Protein AF-A0A3G9J4X0-F1 (afdb_monomer_lite)

Secondary structure (DSSP, 8-state):
--HHHHHHHHHHHHHHHHHHHHHHHHHHHHHHTT--HHHHHHHHHHHHHHHHHHHHHHHTT--

Sequence (63 aa):
MNKHDEQRRRDLVKTLAKAKEQAEIAYLYLVTNEGDPEETMNAKQVLGNIDSALEQLGAAEQS

Structure (mmCIF, N/CA/C/O backbone):
data_AF-A0A3G9J4X0-F1
#
_entry.id   AF-A0A3G9J4X0-F1
#
loop_
_atom_site.group_PDB
_atom_site.id
_atom_site.type_symbol
_atom_site.label_atom_id
_atom_site.label_alt_id
_atom_site.label_comp_id
_atom_site.label_asym_id
_atom_site.label_entity_id
_atom_site.label_seq_id
_atom_site.pdbx_PDB_ins_code
_atom_site.Cartn_x
_atom_site.Cartn_y
_atom_site.Cartn_z
_atom_site.occupancy
_atom_site.B_iso_or_equiv
_atom_si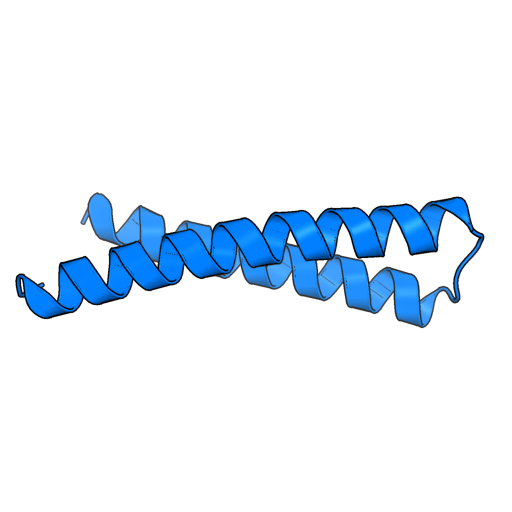te.auth_seq_id
_atom_site.auth_comp_id
_atom_site.auth_asym_id
_atom_site.auth_atom_id
_atom_site.pdbx_PDB_model_num
ATOM 1 N N . MET A 1 1 ? -10.484 -2.865 23.583 1.00 70.50 1 MET A N 1
ATOM 2 C CA . MET A 1 1 ? -9.680 -1.693 23.166 1.00 70.50 1 MET A CA 1
ATOM 3 C C . MET A 1 1 ? -10.290 -0.459 23.827 1.00 70.50 1 MET A C 1
ATOM 5 O O . MET A 1 1 ? -11.509 -0.416 23.918 1.00 70.50 1 MET A O 1
ATOM 9 N N . ASN A 1 2 ? -9.520 0.478 24.399 1.00 85.94 2 ASN A N 1
ATOM 10 C CA . ASN A 1 2 ? -10.140 1.698 24.947 1.00 85.94 2 ASN A CA 1
ATOM 11 C C . ASN A 1 2 ? -10.451 2.694 23.805 1.00 85.94 2 ASN A C 1
ATOM 13 O O . ASN A 1 2 ? -9.937 2.549 22.697 1.00 85.94 2 ASN A O 1
ATOM 17 N N . LYS A 1 3 ? -11.265 3.730 24.060 1.00 81.88 3 LYS A N 1
ATOM 18 C CA . LYS A 1 3 ? -11.651 4.711 23.022 1.00 81.88 3 LYS A CA 1
ATOM 19 C C . LYS A 1 3 ? -10.452 5.398 22.349 1.00 81.88 3 LYS A C 1
ATOM 21 O O . LYS A 1 3 ? -10.528 5.737 21.170 1.00 81.88 3 LYS A O 1
ATOM 26 N N . HIS A 1 4 ? -9.358 5.614 23.082 1.00 87.06 4 HIS A N 1
ATOM 27 C CA . HIS A 1 4 ? -8.140 6.206 22.531 1.00 87.06 4 HIS A CA 1
ATOM 28 C C . HIS A 1 4 ? -7.394 5.226 21.624 1.00 87.06 4 HIS A C 1
ATOM 30 O O . HIS A 1 4 ? -6.925 5.630 20.565 1.00 87.06 4 HIS A O 1
ATOM 36 N N . ASP A 1 5 ? -7.317 3.955 22.004 1.00 87.94 5 ASP A N 1
ATOM 37 C CA . ASP A 1 5 ? -6.689 2.901 21.209 1.00 87.94 5 ASP A CA 1
ATOM 38 C C . ASP A 1 5 ? -7.477 2.645 19.915 1.00 87.94 5 ASP A C 1
ATOM 40 O O . ASP A 1 5 ? -6.885 2.510 18.847 1.00 87.94 5 ASP A O 1
ATOM 44 N N . GLU A 1 6 ? -8.812 2.679 19.973 1.00 88.12 6 GLU A N 1
ATOM 45 C CA . GLU A 1 6 ? -9.661 2.570 18.782 1.00 88.12 6 GLU A CA 1
ATOM 46 C C . GLU A 1 6 ? -9.471 3.753 17.833 1.00 88.12 6 GLU A C 1
ATOM 48 O O . GLU A 1 6 ? -9.415 3.574 16.616 1.00 88.12 6 GLU A O 1
ATOM 53 N N . GLN A 1 7 ? -9.368 4.969 18.378 1.00 91.31 7 GLN A N 1
ATOM 54 C CA . GLN A 1 7 ? -9.115 6.157 17.570 1.00 91.31 7 GLN A CA 1
ATOM 55 C C . GLN A 1 7 ? -7.743 6.076 16.895 1.00 91.31 7 GLN A C 1
ATOM 57 O O . GLN A 1 7 ? -7.659 6.274 15.685 1.00 91.31 7 GLN A O 1
ATOM 62 N N . ARG A 1 8 ? -6.696 5.684 17.635 1.00 91.81 8 ARG A N 1
ATOM 63 C CA . ARG A 1 8 ? -5.359 5.454 17.066 1.00 91.81 8 ARG A CA 1
ATOM 64 C C . ARG A 1 8 ? -5.382 4.390 15.972 1.00 91.81 8 ARG A C 1
ATOM 66 O O . ARG A 1 8 ? -4.778 4.602 14.927 1.00 91.81 8 ARG A O 1
ATOM 73 N N . ARG A 1 9 ? -6.099 3.279 16.177 1.00 91.69 9 ARG A N 1
ATOM 74 C CA . ARG A 1 9 ? -6.255 2.228 15.160 1.00 91.69 9 ARG A CA 1
ATOM 75 C C . ARG A 1 9 ? -6.919 2.777 13.897 1.00 91.69 9 ARG A C 1
ATOM 77 O O . ARG A 1 9 ? -6.402 2.557 12.808 1.00 91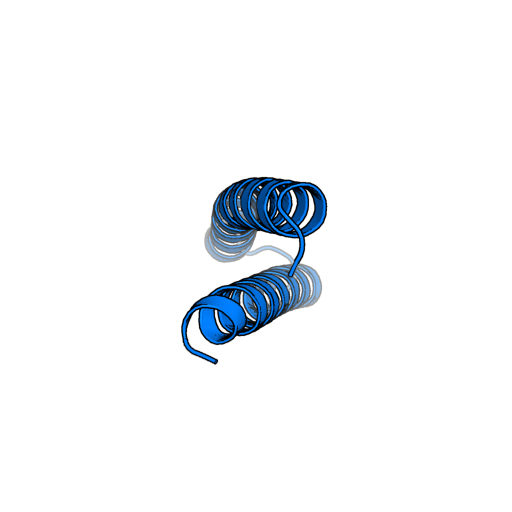.69 9 ARG A O 1
ATOM 84 N N . ARG A 1 10 ? -8.017 3.532 14.024 1.00 92.06 10 ARG A N 1
ATOM 85 C CA . ARG A 1 10 ? -8.696 4.160 12.874 1.00 92.06 10 ARG A CA 1
ATOM 86 C C . ARG A 1 10 ? -7.785 5.123 12.115 1.00 92.06 10 ARG A C 1
ATOM 88 O O . ARG A 1 10 ? -7.788 5.121 10.886 1.00 92.06 10 ARG A O 1
ATOM 95 N N . ASP A 1 11 ? -7.010 5.935 12.826 1.00 94.44 11 ASP A N 1
ATOM 96 C CA . ASP A 1 11 ? -6.081 6.882 12.203 1.00 94.44 11 ASP A CA 1
ATOM 97 C C . ASP A 1 11 ? -4.917 6.160 11.506 1.00 94.44 11 ASP A C 1
ATOM 99 O O . ASP A 1 11 ? -4.511 6.550 10.407 1.00 94.44 11 ASP 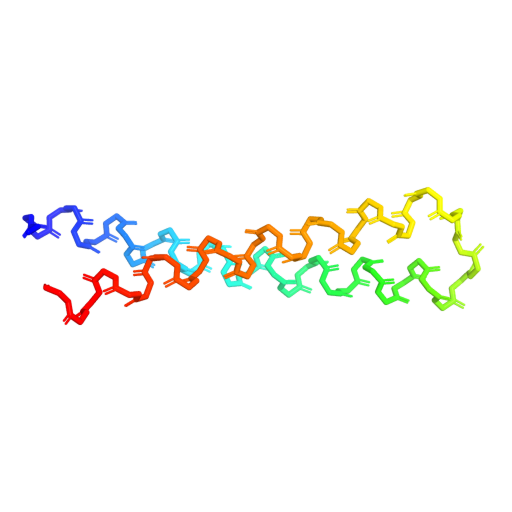A O 1
ATOM 103 N N . LEU A 1 12 ? -4.444 5.049 12.081 1.00 94.38 12 LEU A N 1
ATOM 104 C CA . LEU A 1 12 ? -3.448 4.179 11.460 1.00 94.38 12 LEU A CA 1
ATOM 105 C C . LEU A 1 12 ? -3.988 3.528 10.178 1.00 94.38 12 LEU A C 1
ATOM 107 O O . LEU A 1 12 ? -3.323 3.593 9.149 1.00 94.38 12 LEU A O 1
ATOM 111 N N . VAL A 1 13 ? -5.212 2.988 10.204 1.00 95.06 13 VAL A N 1
ATOM 112 C CA . VAL A 1 13 ? -5.876 2.407 9.020 1.00 95.06 13 VAL A CA 1
ATOM 113 C C . VAL A 1 13 ? -6.003 3.439 7.901 1.00 95.06 13 VAL A C 1
ATOM 115 O O . VAL A 1 13 ? -5.632 3.160 6.765 1.00 95.06 13 VAL A O 1
ATOM 118 N N . LYS A 1 14 ? -6.451 4.664 8.209 1.00 95.00 14 LYS A N 1
ATOM 119 C CA . LYS A 1 14 ? -6.525 5.753 7.216 1.00 95.00 14 LYS A CA 1
ATOM 120 C C . LYS A 1 14 ? -5.161 6.095 6.620 1.00 95.00 14 LYS A C 1
ATOM 122 O O . LYS A 1 14 ? -5.068 6.405 5.436 1.00 95.00 14 LYS A O 1
ATOM 127 N N . THR A 1 15 ? -4.115 6.074 7.441 1.00 96.44 15 THR A N 1
ATOM 128 C CA . THR A 1 15 ? -2.748 6.376 7.001 1.00 96.44 15 THR A CA 1
ATOM 129 C C . THR A 1 15 ? -2.212 5.275 6.090 1.00 96.44 15 THR A C 1
ATOM 131 O O . THR A 1 15 ? -1.674 5.573 5.027 1.00 96.44 15 THR A O 1
ATOM 134 N N . LEU A 1 16 ? -2.422 4.010 6.458 1.00 96.06 16 LEU A N 1
ATOM 135 C CA . LEU A 1 16 ? -2.028 2.855 5.653 1.00 96.06 16 LEU A CA 1
ATOM 136 C C . LEU A 1 16 ? -2.806 2.769 4.337 1.00 96.06 16 LEU A C 1
ATOM 138 O O . LEU A 1 16 ? -2.206 2.463 3.315 1.00 96.06 16 LEU A O 1
ATOM 142 N N . ALA A 1 17 ? -4.098 3.111 4.323 1.00 95.56 17 ALA A N 1
ATOM 143 C CA . ALA A 1 17 ? -4.884 3.175 3.090 1.00 95.56 17 ALA A CA 1
ATOM 144 C C . ALA A 1 17 ? -4.300 4.193 2.095 1.00 95.56 17 ALA A C 1
ATOM 146 O O . ALA A 1 17 ? -4.109 3.877 0.926 1.00 95.56 17 ALA A O 1
ATOM 147 N N . LYS A 1 18 ? -3.908 5.382 2.570 1.00 96.38 18 LYS A N 1
ATOM 148 C CA . LYS A 1 18 ? -3.210 6.368 1.728 1.00 96.38 18 LYS A CA 1
ATOM 149 C C . LYS A 1 18 ? -1.841 5.869 1.269 1.00 96.38 18 LYS A C 1
ATOM 151 O O . LYS A 1 18 ? -1.470 6.076 0.120 1.00 96.38 18 LYS A O 1
ATOM 156 N N . ALA A 1 19 ? -1.081 5.222 2.153 1.00 96.69 19 ALA A N 1
ATOM 157 C CA . ALA A 1 19 ? 0.213 4.644 1.795 1.00 96.69 19 ALA A CA 1
ATOM 158 C C . ALA A 1 19 ? 0.071 3.558 0.718 1.00 96.69 19 ALA A C 1
ATOM 160 O O . ALA A 1 19 ? 0.907 3.493 -0.180 1.00 96.69 19 ALA A O 1
ATOM 161 N N . LYS A 1 20 ? -1.005 2.760 0.772 1.00 97.00 20 LYS A N 1
ATOM 162 C CA . LYS A 1 20 ? -1.345 1.762 -0.246 1.00 97.00 20 LYS A CA 1
ATOM 163 C C . LYS A 1 20 ? -1.522 2.412 -1.614 1.00 97.00 20 LYS A C 1
ATOM 165 O O . LYS A 1 20 ? -0.835 2.018 -2.546 1.00 97.00 20 LYS A O 1
ATOM 170 N N . GLU A 1 21 ? -2.361 3.444 -1.712 1.00 96.88 21 GLU A N 1
ATOM 171 C CA . GLU A 1 21 ? -2.590 4.173 -2.969 1.00 96.88 21 GLU A CA 1
ATOM 172 C C . GLU A 1 21 ? -1.274 4.708 -3.562 1.00 96.88 21 GLU A C 1
ATOM 174 O O . GLU A 1 21 ? -1.018 4.577 -4.756 1.00 96.88 21 GLU A O 1
ATOM 179 N N . GLN A 1 22 ? -0.393 5.272 -2.727 1.00 97.12 22 GLN A N 1
ATOM 180 C CA . GLN A 1 22 ? 0.914 5.758 -3.189 1.00 97.12 22 GLN A CA 1
ATOM 181 C C . GLN A 1 22 ? 1.842 4.617 -3.638 1.00 97.12 22 GLN A C 1
ATOM 183 O O . GLN A 1 22 ? 2.542 4.758 -4.640 1.00 97.12 22 GLN A O 1
ATOM 188 N N . ALA A 1 23 ? 1.842 3.484 -2.930 1.00 96.31 23 ALA A N 1
ATOM 189 C CA . ALA A 1 23 ? 2.626 2.306 -3.298 1.00 96.31 23 ALA A CA 1
ATOM 190 C C . ALA A 1 23 ? 2.134 1.668 -4.610 1.00 96.31 23 ALA A C 1
ATOM 192 O O . ALA A 1 23 ? 2.955 1.254 -5.426 1.00 96.31 23 ALA A O 1
ATOM 193 N N . GLU A 1 24 ? 0.820 1.643 -4.850 1.00 97.38 24 GLU A N 1
ATOM 194 C CA . GLU A 1 24 ? 0.225 1.195 -6.117 1.00 97.38 24 GLU A CA 1
ATOM 195 C C . GLU A 1 24 ? 0.662 2.084 -7.285 1.00 97.38 24 GLU A C 1
ATOM 197 O O . GLU A 1 24 ? 1.073 1.570 -8.326 1.00 97.38 24 GLU A O 1
ATOM 202 N N . ILE A 1 25 ? 0.641 3.410 -7.102 1.00 97.06 25 ILE A N 1
ATOM 203 C CA . ILE A 1 25 ? 1.117 4.367 -8.111 1.00 97.06 25 ILE A CA 1
ATOM 204 C C . ILE A 1 25 ? 2.608 4.156 -8.397 1.00 97.06 25 ILE A C 1
ATOM 206 O O . ILE A 1 25 ? 3.003 4.111 -9.562 1.00 97.06 25 ILE A O 1
ATOM 210 N N . ALA A 1 26 ? 3.433 3.998 -7.359 1.00 95.00 26 ALA A N 1
ATOM 211 C CA . ALA A 1 26 ? 4.867 3.766 -7.514 1.00 95.00 26 ALA A CA 1
ATOM 212 C C . ALA A 1 26 ? 5.154 2.453 -8.258 1.00 95.00 26 ALA A C 1
ATOM 214 O O . ALA A 1 26 ? 5.942 2.437 -9.202 1.00 95.00 26 ALA A O 1
ATOM 215 N N . TYR A 1 27 ? 4.474 1.366 -7.883 1.00 96.75 27 TYR A N 1
ATOM 216 C CA . TYR A 1 27 ? 4.599 0.081 -8.564 1.00 96.75 27 TYR A CA 1
ATOM 217 C C . TYR A 1 27 ? 4.178 0.180 -10.035 1.00 96.75 27 TYR A C 1
ATOM 219 O O . TYR A 1 27 ? 4.917 -0.261 -10.912 1.00 96.75 27 TYR A O 1
ATOM 227 N N . LEU A 1 28 ? 3.033 0.810 -10.321 1.00 97.00 28 LEU A N 1
ATOM 228 C CA . LEU A 1 28 ? 2.555 1.007 -11.689 1.00 97.00 28 LEU A CA 1
ATOM 229 C C . LEU A 1 28 ? 3.543 1.830 -12.521 1.00 97.00 28 LEU A C 1
ATOM 231 O O . LEU A 1 28 ? 3.804 1.486 -13.675 1.00 97.00 28 LEU A O 1
ATOM 235 N N . TYR A 1 29 ? 4.100 2.897 -11.944 1.00 96.31 29 TYR A N 1
ATOM 236 C CA . TYR A 1 29 ? 5.105 3.724 -12.601 1.00 96.31 29 TYR A CA 1
ATOM 237 C C . TYR A 1 29 ? 6.347 2.904 -12.965 1.00 96.31 29 TYR A C 1
ATOM 239 O O . TYR A 1 29 ? 6.780 2.954 -14.115 1.00 96.31 29 TYR A O 1
ATOM 247 N N . LEU A 1 30 ? 6.879 2.113 -12.030 1.00 95.50 30 LEU A N 1
ATOM 248 C CA . LEU A 1 30 ? 8.057 1.276 -12.272 1.00 95.50 30 LEU A CA 1
ATOM 249 C C . LEU A 1 30 ? 7.782 0.202 -13.331 1.00 95.50 30 LEU A C 1
ATOM 251 O O . LEU A 1 30 ? 8.556 0.064 -14.270 1.00 95.50 30 LEU A O 1
ATOM 255 N N . VAL A 1 31 ? 6.638 -0.483 -13.258 1.00 95.38 31 VAL A N 1
ATOM 256 C CA . VAL A 1 31 ? 6.250 -1.490 -14.261 1.00 95.38 31 VAL A CA 1
ATOM 257 C C . VAL A 1 31 ? 6.093 -0.875 -15.654 1.00 95.38 31 VAL A C 1
ATOM 259 O O . VAL A 1 31 ? 6.513 -1.472 -16.640 1.00 95.38 31 VAL A O 1
ATOM 262 N N . THR A 1 32 ? 5.489 0.312 -15.752 1.00 95.62 32 THR A N 1
ATOM 263 C CA . THR A 1 32 ? 5.191 0.951 -17.046 1.00 95.62 32 THR A CA 1
ATOM 264 C C . THR A 1 32 ? 6.433 1.538 -17.712 1.00 95.62 32 THR A C 1
ATOM 266 O O . THR A 1 32 ? 6.504 1.576 -18.936 1.00 95.62 32 THR A O 1
ATOM 269 N N . ASN A 1 33 ? 7.407 2.002 -16.928 1.00 94.81 33 ASN A N 1
ATOM 270 C CA . ASN A 1 33 ? 8.604 2.672 -17.441 1.00 94.81 33 ASN A CA 1
ATOM 271 C C . ASN A 1 33 ? 9.821 1.742 -17.544 1.00 94.81 33 ASN A C 1
ATOM 273 O O . ASN A 1 33 ? 10.943 2.237 -17.573 1.00 94.81 33 ASN A O 1
ATOM 277 N N . GLU A 1 34 ? 9.610 0.419 -17.571 1.00 86.06 34 GLU A N 1
ATOM 278 C CA . GLU A 1 34 ? 10.693 -0.580 -17.570 1.00 86.06 34 GLU A CA 1
ATOM 279 C C . GLU A 1 34 ? 11.709 -0.318 -16.443 1.00 86.06 34 GLU A C 1
ATOM 281 O O . GLU A 1 34 ? 12.922 -0.428 -16.624 1.00 86.06 34 GLU A O 1
ATOM 286 N N . GLY A 1 35 ? 11.187 0.078 -15.275 1.00 82.25 35 GLY A N 1
ATOM 287 C CA . GLY A 1 35 ? 11.971 0.334 -14.078 1.00 82.25 35 GLY A CA 1
ATOM 288 C C . GLY A 1 35 ? 12.791 -0.887 -13.689 1.00 82.25 35 GLY A C 1
ATOM 289 O O . GLY A 1 35 ? 12.476 -2.021 -14.066 1.00 82.25 35 GLY A O 1
ATOM 290 N N . ASP A 1 36 ? 13.849 -0.648 -12.919 1.00 94.62 36 ASP A N 1
ATOM 291 C CA . ASP A 1 36 ? 14.753 -1.713 -12.521 1.00 94.62 36 ASP A CA 1
ATOM 292 C C . ASP A 1 36 ? 13.968 -2.883 -11.873 1.00 94.62 36 ASP A C 1
ATOM 294 O O . ASP A 1 36 ? 13.041 -2.654 -11.077 1.00 94.62 36 ASP A O 1
ATOM 298 N N . PRO A 1 37 ? 14.259 -4.150 -12.235 1.00 94.56 37 PRO A N 1
ATOM 299 C CA . PRO A 1 37 ? 13.525 -5.295 -11.705 1.00 94.56 37 PRO A CA 1
ATOM 300 C C . PRO A 1 37 ? 13.549 -5.388 -10.175 1.00 94.56 37 PRO A C 1
ATOM 302 O O . PRO A 1 37 ? 12.560 -5.825 -9.580 1.00 94.56 37 PRO A O 1
ATOM 305 N N . GLU A 1 38 ? 14.643 -4.972 -9.531 1.00 96.19 38 GLU A N 1
ATOM 306 C CA . GLU A 1 38 ? 14.769 -4.944 -8.074 1.00 96.19 38 GLU A CA 1
ATOM 307 C C . GLU A 1 38 ? 13.871 -3.858 -7.476 1.00 96.19 38 GLU A C 1
ATOM 309 O O . GLU A 1 38 ? 13.109 -4.131 -6.547 1.00 96.19 38 GLU A O 1
ATOM 314 N N . GLU A 1 39 ? 13.868 -2.654 -8.050 1.00 95.06 39 GLU A N 1
ATOM 315 C CA . GLU A 1 39 ? 12.972 -1.567 -7.632 1.00 95.06 39 GLU A CA 1
ATOM 316 C C . GLU A 1 39 ? 11.496 -1.962 -7.772 1.00 95.06 39 GLU A C 1
ATOM 318 O O . GLU A 1 39 ? 10.695 -1.769 -6.851 1.00 95.06 39 GLU A O 1
ATOM 323 N N . THR A 1 40 ? 11.140 -2.584 -8.897 1.00 96.12 40 THR A N 1
ATOM 324 C CA . THR A 1 40 ? 9.785 -3.080 -9.168 1.00 96.12 40 THR A CA 1
ATOM 325 C C . THR A 1 40 ? 9.370 -4.152 -8.157 1.00 96.12 40 THR A C 1
ATOM 327 O O . THR A 1 40 ? 8.243 -4.138 -7.647 1.00 96.12 40 THR A O 1
ATOM 330 N N . MET A 1 41 ? 10.276 -5.078 -7.832 1.00 96.56 41 MET A N 1
ATOM 331 C CA . MET A 1 41 ? 10.046 -6.113 -6.824 1.00 96.56 41 MET A CA 1
ATOM 332 C C . MET A 1 41 ? 9.876 -5.510 -5.425 1.00 96.56 41 MET A C 1
ATOM 334 O O . MET A 1 41 ? 8.942 -5.885 -4.711 1.00 96.56 41 MET A O 1
ATOM 338 N N . ASN A 1 42 ? 10.713 -4.541 -5.056 1.00 96.06 42 ASN A N 1
ATOM 339 C CA . ASN A 1 42 ? 10.640 -3.846 -3.774 1.00 96.06 42 ASN A CA 1
ATOM 340 C C . ASN A 1 42 ? 9.312 -3.088 -3.624 1.00 96.06 42 ASN A C 1
ATOM 342 O O . ASN A 1 42 ? 8.648 -3.209 -2.593 1.00 96.06 42 ASN A O 1
ATOM 346 N N . ALA A 1 43 ? 8.865 -2.376 -4.664 1.00 96.00 43 ALA A N 1
ATOM 347 C CA . ALA A 1 43 ? 7.570 -1.693 -4.662 1.00 96.00 43 ALA A CA 1
ATOM 348 C C . ALA A 1 43 ? 6.398 -2.674 -4.486 1.00 96.00 43 ALA A C 1
ATOM 350 O O . ALA A 1 43 ? 5.494 -2.433 -3.681 1.00 96.00 43 ALA A O 1
ATOM 351 N N . LYS A 1 44 ? 6.446 -3.829 -5.164 1.00 97.12 44 LYS A N 1
ATOM 352 C CA . LYS A 1 44 ? 5.453 -4.900 -4.993 1.00 97.12 44 LYS A CA 1
ATOM 353 C C . LYS A 1 44 ? 5.451 -5.470 -3.571 1.00 97.12 44 LYS A C 1
ATOM 355 O O . LYS A 1 44 ? 4.383 -5.733 -3.019 1.00 97.12 44 LYS A O 1
ATOM 360 N N . GLN A 1 45 ? 6.624 -5.658 -2.968 1.00 97.81 45 GLN A N 1
ATOM 361 C CA . GLN A 1 45 ? 6.743 -6.160 -1.598 1.00 97.81 45 GLN A CA 1
ATOM 362 C C . GLN A 1 45 ? 6.187 -5.161 -0.575 1.00 97.81 45 GLN A C 1
ATOM 364 O O . GLN A 1 45 ? 5.461 -5.559 0.336 1.00 97.81 45 GLN A O 1
ATOM 369 N N . VAL A 1 46 ? 6.476 -3.866 -0.738 1.00 97.19 46 VAL A N 1
ATOM 370 C CA . VAL A 1 46 ? 5.905 -2.803 0.106 1.00 97.19 46 VAL A CA 1
ATOM 371 C C . VAL A 1 46 ? 4.381 -2.820 0.038 1.00 97.19 46 VAL A C 1
ATOM 373 O O . VAL A 1 46 ? 3.732 -2.794 1.083 1.00 97.19 46 VAL A O 1
ATOM 376 N N . LEU A 1 47 ? 3.811 -2.934 -1.165 1.00 96.56 47 LEU A N 1
ATOM 377 C CA . LEU A 1 47 ? 2.365 -3.023 -1.347 1.00 96.56 47 LEU A CA 1
ATOM 378 C C . LEU A 1 47 ? 1.761 -4.217 -0.584 1.00 96.56 47 LEU A C 1
ATOM 380 O O . LEU A 1 47 ? 0.822 -4.037 0.191 1.00 96.56 47 LEU A O 1
ATOM 384 N N . GLY A 1 48 ? 2.355 -5.409 -0.711 1.00 96.50 48 GLY A N 1
ATOM 385 C CA . GLY A 1 48 ? 1.897 -6.604 0.011 1.00 96.50 48 GLY A CA 1
ATOM 386 C C . GLY A 1 48 ? 1.998 -6.487 1.540 1.00 96.50 48 GLY A C 1
ATOM 387 O O . GLY A 1 48 ? 1.126 -6.975 2.266 1.00 96.50 48 GLY A O 1
ATOM 388 N N . ASN A 1 49 ? 3.022 -5.796 2.046 1.00 97.69 49 ASN A N 1
ATOM 389 C CA . ASN A 1 49 ? 3.163 -5.531 3.479 1.00 97.69 49 ASN A CA 1
ATOM 390 C C . ASN A 1 49 ? 2.071 -4.579 3.994 1.00 97.69 49 ASN A C 1
ATOM 392 O O . ASN A 1 49 ? 1.560 -4.776 5.098 1.00 97.69 49 ASN A O 1
ATOM 396 N N . ILE A 1 50 ? 1.696 -3.565 3.204 1.00 96.88 50 ILE A N 1
ATOM 397 C CA . ILE A 1 50 ? 0.616 -2.633 3.558 1.00 96.88 50 ILE A CA 1
ATOM 398 C C . ILE A 1 50 ? -0.733 -3.360 3.586 1.00 96.88 50 ILE A C 1
ATOM 400 O O . ILE A 1 50 ? -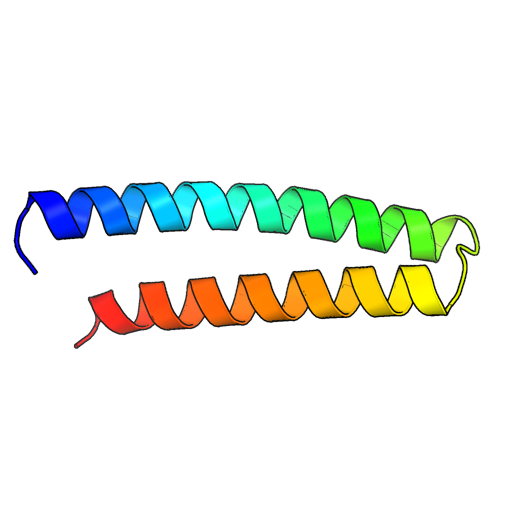1.489 -3.180 4.541 1.00 96.88 50 ILE A O 1
ATOM 404 N N . ASP A 1 51 ? -1.010 -4.213 2.597 1.00 95.88 51 ASP A N 1
ATOM 405 C CA . ASP A 1 51 ? -2.224 -5.038 2.571 1.00 95.88 51 ASP A CA 1
ATOM 406 C C . ASP A 1 51 ? -2.329 -5.940 3.802 1.00 95.88 51 ASP A C 1
ATOM 408 O O . ASP A 1 51 ? -3.351 -5.934 4.489 1.00 95.88 51 ASP A O 1
ATOM 412 N N . SER A 1 52 ? -1.241 -6.632 4.147 1.00 95.69 52 SER A N 1
ATOM 413 C CA . SER 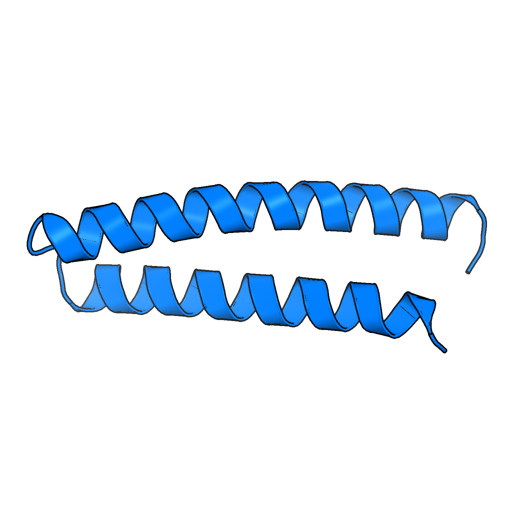A 1 52 ? -1.188 -7.492 5.335 1.00 95.69 52 SER A CA 1
ATOM 414 C C . SER A 1 52 ? -1.443 -6.704 6.628 1.00 95.69 52 SER A C 1
ATOM 416 O O . SER A 1 52 ? -2.156 -7.166 7.518 1.00 95.69 52 SER A O 1
ATOM 418 N N . ALA A 1 53 ? -0.884 -5.494 6.744 1.00 95.12 53 ALA A N 1
ATOM 419 C CA . ALA A 1 53 ? -1.099 -4.636 7.908 1.00 95.12 53 ALA A CA 1
ATOM 420 C C . ALA A 1 53 ? -2.557 -4.154 8.010 1.00 95.12 53 ALA 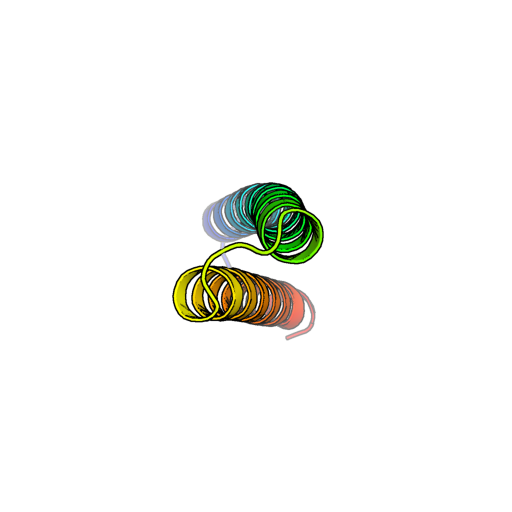A C 1
ATOM 422 O O . ALA A 1 53 ? -3.132 -4.146 9.100 1.00 95.12 53 ALA A O 1
ATOM 423 N N . LEU A 1 54 ? -3.168 -3.772 6.884 1.00 94.19 54 LEU A N 1
ATOM 424 C CA . LEU A 1 54 ? -4.575 -3.371 6.825 1.00 94.19 54 LEU A CA 1
ATOM 425 C C . LEU A 1 54 ? -5.510 -4.527 7.193 1.00 94.19 54 LEU A C 1
ATOM 427 O O . LEU A 1 54 ? -6.438 -4.321 7.975 1.00 94.19 54 LEU A O 1
ATOM 431 N N . GLU A 1 55 ? -5.243 -5.735 6.693 1.00 92.69 55 GLU A N 1
ATOM 432 C CA . GLU A 1 55 ? -6.013 -6.935 7.025 1.00 92.69 55 GLU A CA 1
ATOM 433 C C . GLU A 1 55 ? -5.959 -7.235 8.527 1.00 92.69 55 GLU A C 1
ATOM 435 O O . GLU A 1 55 ? -7.000 -7.400 9.160 1.00 92.69 55 GLU A O 1
ATOM 440 N N . GLN A 1 56 ? -4.770 -7.211 9.136 1.00 91.25 56 GLN A N 1
ATOM 441 C CA . GLN A 1 56 ? -4.615 -7.453 10.576 1.00 91.25 56 GLN A CA 1
ATOM 442 C C . GLN A 1 56 ? -5.333 -6.398 11.431 1.00 91.25 56 GLN A C 1
ATOM 444 O O . GLN A 1 56 ? -5.949 -6.725 12.448 1.00 91.25 56 GLN A O 1
ATOM 449 N N . LEU A 1 57 ? -5.298 -5.128 11.016 1.00 88.44 57 LEU A N 1
ATOM 450 C CA . LEU A 1 57 ? -5.990 -4.044 11.719 1.00 88.44 57 LEU A CA 1
ATOM 451 C C . LEU A 1 57 ? -7.513 -4.062 11.500 1.00 88.44 57 LEU A C 1
ATOM 453 O O . LEU A 1 57 ? -8.238 -3.509 12.334 1.00 88.44 57 LEU A O 1
ATOM 457 N N . GLY A 1 58 ? -7.987 -4.675 10.410 1.00 76.25 58 GLY A N 1
ATOM 458 C CA . GLY A 1 58 ? -9.402 -4.918 10.112 1.00 76.25 58 GLY A CA 1
ATOM 459 C C . GLY A 1 58 ? -9.963 -6.165 10.807 1.00 76.25 58 GLY A C 1
ATOM 460 O O . GLY A 1 58 ? -11.064 -6.117 11.346 1.00 76.25 58 GLY A O 1
ATOM 461 N N . ALA A 1 59 ? -9.194 -7.253 10.895 1.00 60.38 59 ALA A N 1
ATOM 462 C CA . ALA A 1 59 ? -9.560 -8.464 11.638 1.00 60.38 59 ALA A CA 1
ATOM 463 C C . ALA A 1 59 ? -9.739 -8.196 13.148 1.00 60.38 59 ALA A C 1
ATOM 465 O O . ALA A 1 59 ? -10.570 -8.824 13.807 1.00 60.38 59 ALA A O 1
ATOM 466 N N . ALA A 1 60 ? -9.031 -7.193 13.681 1.00 55.69 60 ALA A N 1
ATOM 467 C CA . ALA A 1 60 ? -9.212 -6.688 15.043 1.00 55.69 60 ALA A CA 1
ATOM 468 C C . ALA A 1 60 ? -10.571 -5.987 15.290 1.00 55.69 60 ALA A C 1
ATOM 470 O O . ALA A 1 60 ? -10.861 -5.633 16.430 1.00 55.69 60 ALA A O 1
ATOM 471 N N . GLU A 1 61 ? -11.399 -5.748 14.262 1.00 51.56 61 GLU A N 1
ATOM 472 C CA . GLU A 1 61 ? -12.786 -5.266 14.428 1.00 51.56 61 GLU A CA 1
ATOM 473 C C . GLU A 1 61 ? -13.803 -6.393 14.638 1.00 51.56 61 GLU A C 1
ATOM 475 O O . GLU A 1 61 ? -14.914 -6.122 15.087 1.00 51.56 61 GLU A O 1
ATOM 480 N N . GLN A 1 62 ? -13.447 -7.637 14.304 1.00 44.00 62 GLN A N 1
ATOM 481 C CA . GLN A 1 62 ? -14.362 -8.785 14.328 1.00 44.00 62 GLN A CA 1
ATOM 482 C C . GLN A 1 62 ? -14.097 -9.765 15.483 1.00 44.00 62 GLN A C 1
ATOM 484 O O . GLN A 1 62 ? -14.752 -10.805 15.552 1.00 44.00 62 GLN A O 1
ATOM 489 N N . SER A 1 63 ? -13.143 -9.452 16.367 1.00 42.16 63 SER A N 1
ATOM 490 C CA . SER A 1 63 ? -12.718 -10.293 17.499 1.00 42.16 63 SER A CA 1
ATOM 491 C C . SER A 1 63 ? -13.059 -9.699 18.863 1.00 42.16 63 SER A C 1
ATOM 493 O O . SER A 1 63 ? -13.076 -8.455 18.999 1.00 42.16 63 SER A O 1
#

pLDDT: mean 90.05, std 12.77, range [42.16, 97.81]

Radius of gyration: 14.58 Å; chains: 1; bounding box: 29×17×42 Å

Organism: NCBI:txid1712516

Foldseek 3Di:
DDPVVVVVLVVVLVVLVVVLVVLVVQLVVCVVVVHDPVSNVVSVVSNVVSVVVNVVSVVVVVD